Protein AF-A0A072NR56-F1 (afdb_monomer_lite)

pLDDT: mean 92.75, std 4.92, range [58.5, 97.5]

Foldseek 3Di:
DWDKDWDKDKDWDWADDDDFDDDAPDPPGPVVVVRRVVRCVPDDCVPTHTDDIDIDTDDMDIADPPQDPLLVVCVVVPDDSVVSVPDDPVRSVVVVVVVVVVD

Structure (mmCIF, N/CA/C/O backbone):
data_AF-A0A072NR56-F1
#
_entry.id   AF-A0A072NR56-F1
#
loop_
_atom_site.group_PDB
_atom_site.id
_atom_site.type_symbol
_atom_site.label_atom_id
_atom_site.label_alt_id
_atom_site.label_comp_id
_atom_site.label_asym_id
_atom_site.label_entity_id
_atom_site.label_seq_id
_atom_site.pdbx_PDB_ins_code
_atom_site.Cartn_x
_atom_site.Cartn_y
_atom_site.Cartn_z
_atom_site.occupancy
_atom_site.B_iso_or_equiv
_atom_site.auth_seq_id
_atom_site.auth_comp_id
_atom_site.auth_asym_id
_atom_site.auth_atom_id
_atom_site.pdbx_PDB_model_num
ATOM 1 N N . MET A 1 1 ? 9.799 12.868 -23.922 1.00 83.75 1 MET A N 1
ATOM 2 C CA . MET A 1 1 ? 8.800 12.783 -22.831 1.00 83.75 1 MET A CA 1
ATOM 3 C C . MET A 1 1 ? 9.531 12.361 -21.571 1.00 83.75 1 MET A C 1
ATOM 5 O O . MET A 1 1 ? 10.239 11.360 -21.632 1.00 83.75 1 MET A O 1
ATOM 9 N N . LYS A 1 2 ? 9.397 13.116 -20.476 1.00 92.25 2 LYS A N 1
ATOM 10 C CA . LYS A 1 2 ? 10.029 12.780 -19.193 1.00 92.25 2 LYS A CA 1
ATOM 11 C C . LYS A 1 2 ? 9.305 11.616 -18.518 1.00 92.25 2 LYS A C 1
ATOM 13 O O . LYS A 1 2 ? 8.097 11.465 -18.690 1.00 92.25 2 LYS A O 1
ATOM 18 N N . LYS A 1 3 ? 10.044 10.796 -17.775 1.00 92.88 3 LYS A N 1
ATOM 19 C CA . LYS A 1 3 ? 9.524 9.653 -17.013 1.00 92.88 3 LYS A CA 1
ATOM 20 C C . LYS A 1 3 ? 10.011 9.783 -15.572 1.00 92.88 3 LYS A C 1
ATOM 22 O O . LYS A 1 3 ? 11.133 10.235 -15.367 1.00 92.88 3 LYS A O 1
ATOM 27 N N . PHE A 1 4 ? 9.195 9.392 -14.599 1.00 94.31 4 PHE A N 1
ATOM 28 C CA . PHE A 1 4 ? 9.542 9.485 -13.181 1.00 94.31 4 PHE A CA 1
ATOM 29 C C . PHE A 1 4 ? 9.263 8.160 -12.478 1.00 94.31 4 PHE A C 1
ATOM 31 O O . PHE A 1 4 ? 8.246 7.519 -12.737 1.00 94.31 4 PHE A O 1
ATOM 38 N N . GLU A 1 5 ? 10.172 7.774 -11.594 1.00 93.06 5 GLU A N 1
ATOM 39 C CA . GLU A 1 5 ? 9.930 6.804 -10.533 1.00 93.06 5 GLU A CA 1
ATOM 40 C C . GLU A 1 5 ? 9.440 7.588 -9.314 1.00 93.06 5 GLU A C 1
ATOM 42 O O . GLU A 1 5 ? 10.045 8.597 -8.936 1.00 93.06 5 GLU A O 1
ATOM 47 N N . VAL A 1 6 ? 8.302 7.174 -8.758 1.00 94.44 6 VAL A N 1
ATOM 48 C CA . VAL A 1 6 ? 7.627 7.882 -7.669 1.00 94.44 6 VAL A CA 1
ATOM 49 C C . VAL A 1 6 ? 7.370 6.896 -6.544 1.00 94.44 6 VAL A C 1
ATOM 51 O O . VAL A 1 6 ? 6.726 5.871 -6.756 1.00 94.44 6 VAL A O 1
ATOM 54 N N . GLU A 1 7 ? 7.870 7.222 -5.361 1.00 93.81 7 GLU A N 1
ATOM 55 C CA . GLU A 1 7 ? 7.605 6.474 -4.139 1.00 93.81 7 GLU A CA 1
ATOM 56 C C . GLU A 1 7 ? 6.483 7.168 -3.367 1.00 93.81 7 GLU A C 1
ATOM 58 O O . GLU A 1 7 ? 6.545 8.378 -3.113 1.00 93.81 7 GLU A O 1
ATOM 63 N N . LEU A 1 8 ? 5.446 6.402 -3.029 1.00 96.25 8 LEU A N 1
ATOM 64 C CA . LEU A 1 8 ? 4.209 6.901 -2.440 1.00 96.25 8 LEU A CA 1
ATOM 65 C C . LEU A 1 8 ? 3.857 6.108 -1.179 1.00 96.25 8 LEU A C 1
ATOM 67 O O . LEU A 1 8 ? 3.901 4.878 -1.194 1.00 96.25 8 LEU A O 1
ATOM 71 N N . SER A 1 9 ? 3.417 6.805 -0.133 1.00 96.62 9 SER A N 1
ATOM 72 C CA . SER A 1 9 ? 2.564 6.220 0.904 1.00 96.62 9 SER A CA 1
ATOM 73 C C . SER A 1 9 ? 1.149 6.080 0.385 1.00 96.62 9 SER A C 1
ATOM 75 O O . SER A 1 9 ? 0.641 6.991 -0.274 1.00 96.62 9 SER A O 1
ATOM 77 N N . ILE A 1 10 ? 0.491 4.984 0.748 1.00 96.38 10 ILE A N 1
ATOM 78 C CA . ILE A 1 10 ? -0.931 4.787 0.487 1.00 96.38 10 ILE A CA 1
ATOM 79 C C . ILE A 1 10 ? -1.598 4.424 1.806 1.00 96.38 10 ILE A C 1
ATOM 81 O O . ILE A 1 10 ? -1.376 3.338 2.341 1.00 96.38 10 ILE A O 1
ATOM 85 N N . THR A 1 11 ? -2.452 5.316 2.298 1.00 96.38 11 THR A N 1
ATOM 86 C CA . THR A 1 11 ? -3.252 5.082 3.502 1.00 96.38 11 THR A CA 1
ATOM 87 C C . THR A 1 11 ? -4.706 4.917 3.100 1.00 96.38 11 THR A C 1
ATOM 89 O O . THR A 1 11 ? -5.295 5.825 2.516 1.00 96.38 11 THR A O 1
ATOM 92 N N . LYS A 1 12 ? -5.292 3.761 3.421 1.00 94.94 12 LYS A N 1
ATOM 93 C CA . LYS A 1 12 ? -6.725 3.506 3.247 1.00 94.94 12 LYS A CA 1
ATOM 94 C C . LYS A 1 12 ? -7.430 3.625 4.586 1.00 94.94 12 LYS A C 1
ATOM 96 O O . LYS A 1 12 ? -7.005 3.005 5.560 1.00 94.94 12 LYS A O 1
ATOM 101 N N . THR A 1 13 ? -8.514 4.388 4.627 1.00 94.38 13 THR A N 1
ATOM 102 C CA . THR A 1 13 ? -9.305 4.570 5.845 1.00 94.38 13 THR A CA 1
ATOM 103 C C . THR A 1 13 ? -10.651 3.882 5.712 1.00 94.38 13 THR A C 1
ATOM 105 O O . THR A 1 13 ? -11.429 4.162 4.799 1.00 94.38 13 THR A O 1
ATOM 108 N N . PHE A 1 14 ? -10.942 3.024 6.681 1.00 94.69 14 PHE A N 1
ATOM 109 C CA . PHE A 1 14 ? -12.195 2.299 6.801 1.00 94.69 14 PHE A CA 1
ATOM 110 C C . PHE A 1 14 ? -12.850 2.628 8.140 1.00 94.69 14 PHE A C 1
ATOM 112 O O . PHE A 1 14 ? -12.160 2.848 9.136 1.00 94.69 14 PHE A O 1
ATOM 119 N N . THR A 1 15 ? -14.177 2.653 8.171 1.00 93.69 15 THR A N 1
ATOM 120 C CA . THR A 1 15 ? -14.953 2.758 9.409 1.00 93.69 15 THR A CA 1
ATOM 121 C C . THR A 1 15 ? -15.924 1.602 9.508 1.00 93.69 15 THR A C 1
ATOM 123 O O . THR A 1 15 ? -16.488 1.160 8.516 1.00 93.69 15 THR A O 1
ATOM 126 N N . THR A 1 16 ? -16.146 1.117 10.721 1.00 95.00 16 THR A N 1
ATOM 127 C CA . THR A 1 16 ? -17.145 0.087 10.986 1.00 95.00 16 THR A CA 1
ATOM 128 C C . THR A 1 16 ? -17.726 0.282 12.379 1.00 95.00 16 THR A C 1
ATOM 130 O O . THR A 1 16 ? -17.170 1.006 13.210 1.00 95.00 16 THR A O 1
ATOM 133 N N . LYS A 1 17 ? -18.866 -0.355 12.633 1.00 95.56 17 LYS A N 1
ATOM 134 C CA . LYS A 1 17 ? -19.491 -0.427 13.952 1.00 95.56 17 LYS A CA 1
ATOM 135 C C . LYS A 1 17 ? -19.507 -1.880 14.392 1.00 95.56 17 LYS A C 1
ATOM 137 O O . LYS A 1 17 ? -19.988 -2.741 13.663 1.00 95.56 17 LYS A O 1
ATOM 142 N N . VAL A 1 18 ? -19.031 -2.122 15.605 1.00 95.31 18 VAL A N 1
ATOM 143 C CA . VAL A 1 18 ? -19.039 -3.441 16.237 1.00 95.31 18 VAL A CA 1
ATOM 144 C C . VAL A 1 18 ? -19.934 -3.427 17.464 1.00 95.31 18 VAL A C 1
ATOM 146 O O . VAL A 1 18 ? -20.094 -2.398 18.122 1.00 95.31 18 VAL A O 1
ATOM 149 N N . ILE A 1 19 ? -20.515 -4.581 17.762 1.00 95.69 19 ILE A N 1
ATOM 150 C CA . ILE A 1 19 ? -21.207 -4.842 19.020 1.00 95.69 19 ILE A CA 1
ATOM 151 C C . ILE A 1 19 ? -20.314 -5.803 19.800 1.00 95.69 19 ILE A C 1
ATOM 153 O O . ILE A 1 19 ? -19.856 -6.799 19.242 1.00 95.69 19 ILE A O 1
ATOM 157 N N . ILE A 1 20 ? -20.047 -5.483 21.065 1.00 96.44 20 ILE A N 1
ATOM 158 C CA . ILE A 1 20 ? -19.244 -6.309 21.969 1.00 96.44 20 ILE A CA 1
ATOM 159 C C . ILE A 1 20 ? -20.071 -6.667 23.201 1.00 96.44 20 ILE A C 1
ATOM 161 O O . ILE A 1 20 ? -20.863 -5.856 23.682 1.00 96.44 20 ILE A O 1
ATOM 165 N N . GLU A 1 21 ? -19.864 -7.874 23.712 1.00 95.81 21 GLU A N 1
ATOM 166 C CA . GLU A 1 21 ? -20.528 -8.399 24.904 1.00 95.81 21 GLU A CA 1
ATOM 167 C C . GLU A 1 21 ? -19.464 -8.972 25.847 1.00 95.81 21 GLU A C 1
ATOM 169 O O . GLU A 1 21 ? -18.496 -9.587 25.396 1.00 95.81 21 GLU A O 1
ATOM 174 N N . GLY A 1 22 ? -19.614 -8.741 27.151 1.00 94.25 22 GLY A N 1
ATOM 175 C CA . GLY A 1 22 ? -18.656 -9.177 28.166 1.00 94.25 22 GLY A CA 1
ATOM 176 C C . GLY A 1 22 ? -18.871 -8.487 29.513 1.00 94.25 22 GLY A C 1
ATOM 177 O O . GLY A 1 22 ? -19.636 -7.526 29.616 1.00 94.25 22 GLY A O 1
ATOM 178 N N . ASP A 1 23 ? -18.173 -8.972 30.538 1.00 95.50 23 ASP A N 1
ATOM 179 C CA . ASP A 1 23 ? -18.208 -8.420 31.897 1.00 95.50 23 ASP A CA 1
ATOM 180 C C . ASP A 1 23 ? -17.300 -7.182 32.010 1.00 95.50 23 ASP A C 1
ATOM 182 O O . ASP A 1 23 ? -16.239 -7.215 32.634 1.00 95.50 23 ASP A O 1
ATOM 186 N N . PHE A 1 24 ? -17.701 -6.085 31.365 1.00 97.31 24 PHE A N 1
ATOM 187 C CA . PHE A 1 24 ? -16.985 -4.807 31.423 1.00 97.31 24 PHE A CA 1
ATOM 188 C C . PHE A 1 24 ? -17.398 -3.999 32.654 1.00 97.31 24 PHE A C 1
ATOM 190 O O . PHE A 1 24 ? -18.582 -3.915 32.983 1.00 97.31 24 PHE A O 1
ATOM 197 N N . GLN A 1 25 ? -16.431 -3.362 33.317 1.00 94.38 25 GLN A N 1
ATOM 198 C CA . GLN A 1 25 ? -16.709 -2.560 34.513 1.00 94.38 25 GLN A CA 1
ATOM 199 C C . GLN A 1 25 ? -17.492 -1.282 34.185 1.00 94.38 25 GLN A C 1
ATOM 201 O O . GLN A 1 25 ? -18.476 -0.968 34.855 1.00 94.38 25 GLN A O 1
ATOM 206 N N . ASP A 1 26 ? -17.053 -0.543 33.161 1.00 95.81 26 ASP A N 1
ATOM 207 C CA . ASP A 1 26 ? -17.701 0.662 32.641 1.00 95.81 26 ASP A CA 1
ATOM 208 C C . ASP A 1 26 ? -17.175 1.020 31.231 1.00 95.81 26 ASP A C 1
ATOM 210 O O . ASP A 1 26 ? -16.379 0.292 30.645 1.00 95.81 26 ASP A O 1
ATOM 214 N N . MET A 1 27 ? -17.602 2.162 30.673 1.00 94.31 27 MET A N 1
ATOM 215 C CA . MET A 1 27 ? -17.217 2.622 29.323 1.00 94.31 27 MET A CA 1
ATOM 216 C C . MET A 1 27 ? -15.720 2.928 29.138 1.00 94.31 27 MET A C 1
ATOM 218 O O . MET A 1 27 ? -15.280 3.143 28.010 1.00 94.31 27 MET A O 1
ATOM 222 N N . LYS A 1 28 ? -14.947 3.030 30.220 1.00 94.69 28 LYS A N 1
ATOM 223 C CA . LYS A 1 28 ? -13.502 3.287 30.205 1.00 94.69 28 LYS A CA 1
ATOM 224 C C . LYS A 1 28 ? -12.692 2.0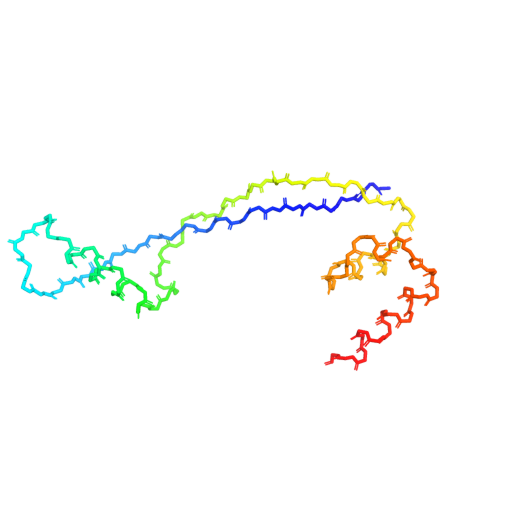21 30.475 1.00 94.69 28 LYS A C 1
ATOM 226 O O . LYS A 1 28 ? -11.466 2.11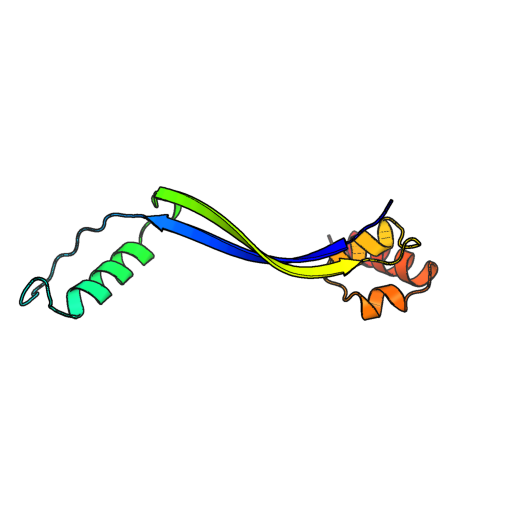6 30.546 1.00 94.69 28 LYS A O 1
ATOM 231 N N . ASP A 1 29 ? -13.346 0.868 30.618 1.00 96.75 29 ASP A N 1
ATOM 232 C CA . ASP A 1 29 ? -12.671 -0.410 30.796 1.00 96.75 29 ASP A CA 1
ATOM 233 C C . ASP A 1 29 ? -11.718 -0.664 29.607 1.00 96.75 29 ASP A C 1
ATOM 235 O O . ASP A 1 29 ? -12.162 -0.693 28.454 1.00 96.75 29 ASP A O 1
ATOM 239 N N . PRO A 1 30 ? -10.402 -0.833 29.838 1.00 94.31 30 PRO A N 1
ATOM 240 C CA . PRO A 1 30 ? -9.441 -1.054 28.761 1.00 94.31 30 PRO A CA 1
ATOM 241 C C . PRO A 1 30 ? -9.738 -2.320 27.939 1.00 94.31 30 PRO A C 1
ATOM 243 O O . PRO A 1 30 ? -9.326 -2.391 26.777 1.00 94.31 30 PRO A O 1
ATOM 246 N N . ALA A 1 31 ? -10.478 -3.290 28.491 1.00 96.88 31 ALA A N 1
ATOM 247 C CA . ALA A 1 31 ? -10.893 -4.492 27.775 1.00 96.88 31 ALA A CA 1
ATOM 248 C C . ALA A 1 31 ? -11.872 -4.197 26.623 1.00 96.88 31 ALA A C 1
ATOM 250 O O . ALA A 1 31 ? -11.859 -4.923 25.630 1.00 96.88 31 ALA A O 1
ATOM 251 N N . ILE A 1 32 ? -12.653 -3.106 26.693 1.00 97.50 32 ILE A N 1
ATOM 252 C CA . ILE A 1 32 ? -13.580 -2.693 25.621 1.00 97.50 32 ILE A CA 1
ATOM 253 C C . ILE A 1 32 ? -12.829 -2.462 24.313 1.00 97.50 32 ILE A C 1
ATOM 255 O O . ILE A 1 32 ? -13.265 -2.926 23.260 1.00 97.50 32 ILE A O 1
ATOM 259 N N . LYS A 1 33 ? -11.682 -1.771 24.373 1.00 95.50 33 LYS A N 1
ATOM 260 C CA . LYS A 1 33 ? -10.876 -1.481 23.182 1.00 95.50 33 LYS A CA 1
ATOM 261 C C . LYS A 1 33 ? -10.401 -2.775 22.523 1.00 95.50 33 LYS A C 1
ATOM 263 O O . LYS A 1 33 ? -10.603 -2.957 21.328 1.00 95.50 33 LYS A O 1
ATOM 268 N N . SER A 1 34 ? -9.816 -3.675 23.312 1.00 95.56 34 SER A N 1
ATOM 269 C CA . SER A 1 34 ? -9.284 -4.937 22.796 1.00 95.56 34 SER A CA 1
ATOM 270 C C . SER A 1 34 ? -10.386 -5.840 22.230 1.00 95.56 34 SER A C 1
ATOM 272 O O . SER A 1 34 ? -10.188 -6.435 21.174 1.00 95.56 34 SER A O 1
ATOM 274 N N . ALA A 1 35 ? -11.554 -5.910 22.881 1.00 97.31 35 ALA A N 1
ATOM 275 C CA . ALA A 1 35 ? -12.698 -6.673 22.382 1.00 97.31 35 ALA A CA 1
ATOM 276 C C . ALA A 1 35 ? -13.253 -6.085 21.074 1.00 97.31 35 ALA A C 1
ATOM 278 O O . ALA A 1 35 ? -13.557 -6.828 20.143 1.00 97.31 35 ALA A O 1
ATOM 279 N N . ALA A 1 36 ? -13.348 -4.755 20.975 1.00 97.00 36 ALA A N 1
ATOM 280 C CA . ALA A 1 36 ? -13.814 -4.082 19.765 1.00 97.00 36 ALA A CA 1
ATOM 281 C C . ALA A 1 36 ? -12.864 -4.304 18.578 1.00 97.00 36 ALA A C 1
ATOM 283 O O . ALA A 1 36 ? -13.332 -4.614 17.484 1.00 97.00 36 ALA A O 1
ATOM 284 N N . GLU A 1 37 ? -11.549 -4.196 18.798 1.00 95.81 37 GLU A N 1
ATOM 285 C CA . GLU A 1 37 ? -10.525 -4.479 17.781 1.00 95.81 37 GLU A CA 1
ATOM 286 C C . GLU A 1 37 ? -10.610 -5.932 17.302 1.00 95.81 37 GLU A C 1
ATOM 288 O O . GLU A 1 37 ? -10.631 -6.179 16.099 1.00 95.81 37 GLU A O 1
ATOM 293 N N . GLN A 1 38 ? -10.750 -6.887 18.225 1.00 96.44 38 GLN A N 1
ATOM 294 C CA . GLN A 1 38 ? -10.867 -8.301 17.877 1.00 96.44 38 GLN A CA 1
ATOM 295 C C . GLN A 1 38 ? -12.144 -8.608 17.084 1.00 96.44 38 GLN A C 1
ATOM 297 O O . GLN A 1 38 ? -12.099 -9.373 16.122 1.00 96.44 38 GLN A O 1
ATOM 302 N N . VAL A 1 39 ? -13.294 -8.046 17.470 1.00 96.50 39 VAL A N 1
ATOM 303 C CA . VAL A 1 39 ? -14.536 -8.243 16.707 1.00 96.50 39 VAL A CA 1
ATOM 304 C C . VAL A 1 39 ? -14.404 -7.626 15.320 1.00 96.50 39 VAL A C 1
ATOM 306 O O . VAL A 1 39 ? -14.768 -8.288 14.355 1.00 96.50 39 VAL A O 1
ATOM 309 N N . ALA A 1 40 ? -13.855 -6.412 15.207 1.00 95.69 40 ALA A N 1
ATOM 310 C CA . ALA A 1 40 ? -13.659 -5.745 13.923 1.00 95.69 40 ALA A CA 1
ATOM 311 C C . ALA A 1 40 ? -12.738 -6.547 12.993 1.00 95.69 40 ALA A C 1
ATOM 313 O O . ALA A 1 40 ? -13.089 -6.735 11.832 1.00 95.69 40 ALA A O 1
ATOM 314 N N . ASP A 1 41 ? -11.613 -7.056 13.501 1.00 94.62 41 ASP A N 1
ATOM 315 C CA . ASP A 1 41 ? -10.645 -7.847 12.729 1.00 94.62 41 ASP A CA 1
ATOM 316 C C . ASP A 1 41 ? -11.244 -9.162 12.206 1.00 94.62 41 ASP A C 1
ATOM 318 O O . ASP A 1 41 ? -10.977 -9.561 11.076 1.00 94.62 41 ASP A O 1
ATOM 322 N N . ASN A 1 42 ? -12.135 -9.783 12.988 1.00 94.31 42 ASN A N 1
ATOM 323 C CA . ASN A 1 42 ? -12.871 -10.989 12.597 1.00 94.31 42 ASN A CA 1
ATOM 324 C C . ASN A 1 42 ? -14.060 -10.725 11.655 1.00 94.31 42 ASN A C 1
ATOM 326 O O . ASN A 1 42 ? -14.696 -11.680 11.199 1.00 94.31 42 ASN A O 1
ATOM 330 N N . MET A 1 43 ? -14.424 -9.464 11.397 1.00 93.06 43 MET A N 1
ATOM 331 C CA . MET A 1 43 ? -15.470 -9.160 10.422 1.00 93.06 43 MET A CA 1
ATOM 332 C C . MET A 1 43 ? -14.989 -9.482 9.012 1.00 93.06 43 MET A C 1
ATOM 334 O O . MET A 1 43 ? -13.808 -9.435 8.694 1.00 93.06 43 MET A O 1
ATOM 338 N N . ASP A 1 44 ? -15.948 -9.719 8.129 1.00 92.56 44 ASP A N 1
ATOM 339 C CA . ASP A 1 44 ? -15.706 -9.602 6.700 1.00 92.56 44 ASP A CA 1
ATOM 340 C C . ASP A 1 44 ? -15.310 -8.149 6.376 1.00 92.56 44 ASP A C 1
ATOM 342 O O . ASP A 1 44 ? -16.123 -7.233 6.534 1.00 92.56 44 ASP A O 1
ATOM 346 N N . HIS A 1 45 ? -14.051 -7.928 5.978 1.00 89.25 45 HIS A N 1
ATOM 347 C CA . HIS A 1 45 ? -13.499 -6.590 5.719 1.00 89.25 45 HIS A CA 1
ATOM 348 C C . HIS A 1 45 ? -14.176 -5.901 4.526 1.00 89.25 45 HIS A C 1
ATOM 350 O O . HIS A 1 45 ? -14.122 -4.677 4.431 1.00 89.25 45 HIS A O 1
ATOM 356 N N . GLU A 1 46 ? -14.890 -6.638 3.664 1.00 88.62 46 GLU A N 1
ATOM 357 C CA . GLU A 1 46 ? -15.740 -6.044 2.619 1.00 88.62 46 GLU A CA 1
ATOM 358 C C . GLU A 1 46 ? -16.955 -5.303 3.198 1.00 88.62 46 GLU A C 1
ATOM 360 O O . GLU A 1 46 ? -17.563 -4.473 2.522 1.00 88.62 46 GLU A O 1
ATOM 365 N N . ARG A 1 47 ? -17.309 -5.569 4.462 1.00 86.38 47 ARG A N 1
ATOM 366 C CA . ARG A 1 47 ? -18.382 -4.868 5.182 1.00 86.38 47 ARG A CA 1
ATOM 367 C C . ARG A 1 47 ? -17.917 -3.596 5.871 1.00 86.38 47 ARG A C 1
ATOM 369 O O . ARG A 1 47 ? -18.734 -2.932 6.506 1.00 86.38 47 ARG A O 1
ATOM 376 N N . TRP A 1 48 ? -16.625 -3.286 5.828 1.00 92.69 48 TRP A N 1
ATOM 377 C CA . TRP A 1 48 ? -16.149 -2.015 6.341 1.00 92.69 48 TRP A CA 1
ATOM 378 C C . TRP A 1 48 ? -16.491 -0.902 5.352 1.00 92.69 48 TRP A C 1
ATOM 380 O O . TRP A 1 48 ? -16.254 -1.022 4.150 1.00 92.69 48 TRP A O 1
ATOM 390 N N . ASP A 1 49 ? -17.006 0.209 5.870 1.00 92.38 49 ASP A N 1
ATOM 391 C CA . ASP A 1 49 ? -17.300 1.378 5.056 1.00 92.38 49 ASP A CA 1
ATOM 392 C C . ASP A 1 49 ? -15.972 2.024 4.650 1.00 92.38 49 ASP A C 1
ATOM 394 O O . ASP A 1 49 ? -15.262 2.617 5.472 1.00 92.38 49 ASP A O 1
ATOM 398 N N . TYR A 1 50 ? -15.609 1.872 3.378 1.00 92.38 50 TYR A N 1
ATOM 399 C CA . TYR A 1 50 ? -14.464 2.559 2.798 1.00 92.38 50 TYR A CA 1
ATOM 400 C C . TYR A 1 50 ? -14.754 4.059 2.710 1.00 92.38 50 TYR A C 1
ATOM 402 O O . TYR A 1 50 ? -15.732 4.473 2.088 1.00 92.38 50 TYR A O 1
ATOM 410 N N . ASN A 1 51 ? -13.879 4.867 3.307 1.00 91.50 51 ASN A N 1
ATOM 411 C CA . ASN A 1 51 ? -14.042 6.317 3.332 1.00 91.50 51 ASN A CA 1
ATOM 412 C C . ASN A 1 51 ? -13.174 6.999 2.279 1.00 91.50 51 ASN A C 1
ATOM 414 O O . ASN A 1 51 ? -13.685 7.755 1.457 1.00 91.50 51 ASN A O 1
ATOM 418 N N . ASP A 1 52 ? -11.863 6.751 2.321 1.00 92.56 52 ASP A N 1
ATOM 419 C CA . ASP A 1 52 ? -10.900 7.478 1.497 1.00 92.56 52 ASP A CA 1
ATOM 420 C C . ASP A 1 52 ? -9.580 6.712 1.310 1.00 92.56 52 ASP A C 1
ATOM 422 O O . ASP A 1 52 ? -9.234 5.818 2.094 1.00 92.56 52 ASP A O 1
ATOM 426 N N . THR A 1 53 ? -8.836 7.093 0.269 1.00 95.94 53 THR A N 1
ATOM 427 C CA . THR A 1 53 ? -7.440 6.713 0.051 1.00 95.94 53 THR A CA 1
ATOM 428 C C . THR A 1 53 ? -6.614 7.979 -0.080 1.00 95.94 53 THR A C 1
ATOM 430 O O . THR A 1 53 ? -6.752 8.738 -1.039 1.00 95.94 53 THR A O 1
ATOM 433 N N . VAL A 1 54 ? -5.689 8.153 0.855 1.00 96.00 54 VAL A N 1
ATOM 434 C CA . VAL A 1 54 ? -4.727 9.249 0.844 1.00 96.00 54 VAL A CA 1
ATOM 435 C C . VAL A 1 54 ? -3.424 8.765 0.216 1.00 96.00 54 VAL A C 1
ATOM 437 O O . VAL A 1 54 ? -2.898 7.712 0.586 1.00 96.00 54 VAL A O 1
ATOM 440 N N . PHE A 1 55 ? -2.905 9.556 -0.725 1.00 96.19 55 PHE A N 1
ATOM 441 C CA . PHE A 1 55 ? -1.617 9.338 -1.379 1.00 96.19 55 PHE A CA 1
ATOM 442 C C . PHE A 1 55 ? -0.639 10.433 -0.957 1.00 96.19 55 PHE A C 1
ATOM 444 O O . PHE A 1 55 ? -0.907 11.617 -1.166 1.00 96.19 55 PHE A O 1
ATOM 451 N N . GLU A 1 56 ? 0.512 10.045 -0.419 1.00 96.44 56 GLU A N 1
ATOM 452 C CA . GLU A 1 56 ? 1.570 10.982 -0.028 1.00 96.44 56 GLU A CA 1
ATOM 453 C C . GLU A 1 56 ? 2.855 10.662 -0.786 1.00 96.44 56 GLU A C 1
ATOM 455 O O . GLU A 1 56 ? 3.325 9.528 -0.754 1.00 96.44 56 GLU A O 1
ATOM 460 N N . ILE A 1 57 ? 3.433 11.649 -1.475 1.00 95.50 57 ILE A N 1
ATOM 461 C CA . ILE A 1 57 ? 4.688 11.460 -2.213 1.00 95.50 57 ILE A CA 1
ATOM 462 C C . ILE A 1 57 ? 5.874 11.609 -1.266 1.00 95.50 57 ILE A C 1
ATOM 464 O O . ILE A 1 57 ? 6.079 12.686 -0.709 1.00 95.50 57 ILE A O 1
ATOM 468 N N . TYR A 1 58 ? 6.690 10.562 -1.145 1.00 94.31 58 TYR A N 1
ATOM 469 C CA . TYR A 1 58 ? 7.935 10.609 -0.373 1.00 94.31 58 TYR A CA 1
ATOM 470 C C . TYR A 1 58 ? 9.149 10.940 -1.232 1.00 94.31 58 TYR A C 1
ATOM 472 O O . TYR A 1 58 ? 10.045 11.659 -0.794 1.00 94.31 58 TYR A O 1
ATOM 480 N N . SER A 1 59 ? 9.187 10.423 -2.459 1.00 94.19 59 SER A N 1
ATOM 481 C CA . SE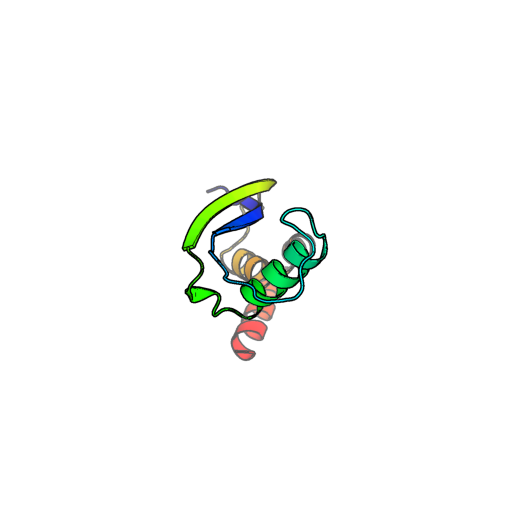R A 1 59 ? 10.329 10.593 -3.350 1.00 94.19 59 SER A CA 1
ATOM 482 C C . SER A 1 59 ? 9.887 10.656 -4.804 1.00 94.19 59 SER A C 1
ATOM 484 O O . SER A 1 59 ? 8.950 9.977 -5.225 1.00 94.19 59 SER A O 1
ATOM 486 N N . LEU A 1 60 ? 10.590 11.480 -5.577 1.00 94.56 60 LEU A N 1
ATOM 487 C CA . LEU A 1 60 ? 10.388 11.639 -7.008 1.00 94.56 60 LEU A CA 1
ATOM 488 C C . LEU A 1 60 ? 11.748 11.662 -7.702 1.00 94.56 60 LEU A C 1
ATOM 490 O O . LEU A 1 60 ? 12.596 12.506 -7.405 1.00 94.56 60 LEU A O 1
ATOM 494 N N . LYS A 1 61 ? 11.947 10.755 -8.657 1.00 93.06 61 LYS A N 1
ATOM 495 C CA . LYS A 1 61 ? 13.206 10.624 -9.389 1.00 93.06 61 LYS A CA 1
ATOM 496 C C . LYS A 1 61 ? 12.964 10.591 -10.886 1.00 93.06 61 LYS A C 1
ATOM 498 O O . LYS A 1 61 ? 12.268 9.716 -11.392 1.00 93.06 61 LYS A O 1
ATOM 503 N N . GLU A 1 62 ? 13.562 11.533 -11.610 1.00 94.81 62 GLU A N 1
ATOM 504 C CA . GLU A 1 62 ? 13.524 11.520 -13.073 1.00 94.81 62 GLU A CA 1
ATOM 505 C C . GLU A 1 62 ? 14.328 10.322 -13.603 1.00 94.81 62 GLU A C 1
ATOM 507 O O . GLU A 1 62 ? 15.479 10.085 -13.218 1.00 94.81 62 GLU A O 1
ATOM 512 N N . LEU A 1 63 ? 13.695 9.541 -14.473 1.00 94.88 63 LEU A N 1
ATOM 513 C CA . LEU A 1 63 ? 14.304 8.401 -15.140 1.00 94.88 63 LEU A CA 1
ATOM 514 C C . LEU A 1 63 ? 15.051 8.862 -16.397 1.00 94.88 63 LEU A C 1
ATOM 516 O O . LEU A 1 63 ? 14.633 9.831 -17.036 1.00 94.88 63 LEU A O 1
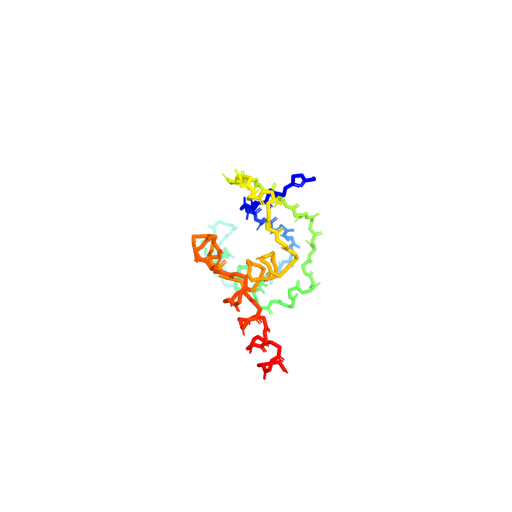ATOM 520 N N . PRO A 1 64 ? 16.129 8.163 -16.798 1.00 93.19 64 PRO A N 1
ATOM 521 C CA . PRO A 1 64 ? 16.878 8.533 -17.992 1.00 93.19 64 PRO A CA 1
ATOM 522 C C . PRO A 1 64 ? 16.001 8.546 -19.249 1.00 93.19 64 PRO A C 1
ATOM 524 O O . PRO A 1 64 ? 15.209 7.632 -19.482 1.00 93.19 64 PRO A O 1
ATOM 527 N N . GLU A 1 65 ? 16.169 9.562 -20.099 1.00 92.44 65 GLU A N 1
ATOM 528 C CA . GLU A 1 65 ? 15.325 9.734 -21.290 1.00 92.44 65 GLU A CA 1
ATOM 529 C C . GLU A 1 65 ? 15.407 8.546 -22.261 1.00 92.44 65 GLU A C 1
ATOM 531 O O . GLU A 1 65 ? 14.400 8.185 -22.874 1.00 92.44 65 GLU A O 1
ATOM 536 N N . HIS A 1 66 ? 16.578 7.903 -22.337 1.00 90.00 66 HIS A N 1
ATOM 537 C CA . HIS A 1 66 ? 16.855 6.761 -23.211 1.00 90.00 66 HIS A CA 1
ATOM 538 C C . HIS A 1 66 ? 16.215 5.442 -22.751 1.00 90.00 66 HIS A C 1
ATOM 540 O O . HIS A 1 66 ? 16.284 4.460 -23.485 1.00 90.00 66 HIS A O 1
ATOM 546 N N . PHE A 1 67 ? 15.589 5.389 -21.569 1.00 92.12 67 PHE A N 1
ATOM 547 C CA . PHE A 1 67 ? 14.918 4.173 -21.106 1.00 92.12 67 PHE A CA 1
ATOM 548 C C . PHE A 1 67 ? 13.784 3.792 -22.063 1.00 92.12 67 PHE A C 1
ATOM 550 O O . PHE A 1 67 ? 12.825 4.557 -22.236 1.00 92.12 67 PHE A O 1
ATOM 557 N N . SER A 1 68 ? 13.899 2.609 -22.671 1.00 92.38 68 SER A N 1
ATOM 558 C CA . SER A 1 68 ? 12.871 2.017 -23.535 1.00 92.38 68 SER A CA 1
ATOM 559 C C . SER A 1 68 ? 11.690 1.482 -22.715 1.00 92.38 68 SER A C 1
ATOM 561 O O . SER A 1 68 ? 11.713 1.501 -21.484 1.00 92.38 68 SER A O 1
ATOM 563 N N . ALA A 1 69 ? 10.648 0.990 -23.392 1.00 91.88 69 ALA A N 1
ATOM 564 C CA . ALA A 1 69 ? 9.529 0.318 -22.732 1.00 91.88 69 ALA A CA 1
ATOM 565 C C . ALA A 1 69 ? 9.989 -0.888 -21.894 1.00 91.88 69 ALA A C 1
ATOM 567 O O . ALA A 1 69 ? 9.494 -1.072 -20.785 1.00 91.88 69 ALA A O 1
ATOM 568 N N . ASP A 1 70 ? 10.989 -1.627 -22.372 1.00 94.12 70 ASP A N 1
ATOM 569 C CA . ASP A 1 70 ? 11.539 -2.801 -21.691 1.00 94.12 70 ASP A CA 1
ATOM 570 C C . ASP A 1 70 ? 12.270 -2.424 -20.401 1.00 94.12 70 ASP A C 1
ATOM 572 O O . ASP A 1 70 ? 12.060 -3.047 -19.365 1.00 94.12 70 ASP A O 1
ATOM 576 N N . HIS A 1 71 ? 13.030 -1.321 -20.408 1.00 94.31 71 HIS A N 1
ATOM 577 C CA . HIS A 1 71 ? 13.636 -0.793 -19.180 1.00 94.31 71 HIS A CA 1
ATOM 578 C C . HIS A 1 71 ? 12.555 -0.468 -18.138 1.00 94.31 71 HIS A C 1
ATOM 580 O O . HIS A 1 71 ? 12.702 -0.785 -16.961 1.00 94.31 71 HIS A O 1
ATOM 586 N N . ILE A 1 72 ? 11.445 0.146 -18.566 1.00 94.31 72 ILE A N 1
ATOM 587 C CA . ILE A 1 72 ? 10.316 0.455 -17.678 1.00 94.31 72 ILE A CA 1
ATOM 588 C C . ILE A 1 72 ? 9.611 -0.821 -17.203 1.00 94.31 72 ILE A C 1
ATOM 590 O O . ILE A 1 72 ? 9.156 -0.869 -16.061 1.00 94.31 72 ILE A O 1
ATOM 594 N N . HIS A 1 73 ? 9.526 -1.849 -18.046 1.00 93.56 73 HIS A N 1
ATOM 595 C CA . HIS A 1 73 ? 8.952 -3.135 -17.669 1.00 93.56 73 HIS A CA 1
ATOM 596 C C . HIS A 1 73 ? 9.777 -3.812 -16.570 1.00 93.56 73 HIS A C 1
ATOM 598 O O . HIS A 1 73 ? 9.202 -4.224 -15.567 1.00 93.56 73 HIS A O 1
ATOM 604 N N . LEU A 1 74 ? 11.109 -3.828 -16.687 1.00 94.38 74 LEU A N 1
ATOM 605 C CA . LEU A 1 74 ? 11.986 -4.369 -15.644 1.00 94.38 74 LEU A CA 1
ATOM 606 C C . LEU A 1 74 ? 11.814 -3.635 -14.307 1.00 94.38 74 LEU A C 1
ATOM 608 O O . LEU A 1 74 ? 11.671 -4.281 -13.271 1.00 94.38 74 LEU A O 1
ATOM 612 N N . LEU A 1 75 ? 11.742 -2.297 -14.317 1.00 94.31 75 LEU A N 1
ATOM 613 C CA . LEU A 1 75 ? 11.472 -1.525 -13.094 1.00 94.31 75 LEU A CA 1
ATOM 614 C C . LEU A 1 75 ? 10.124 -1.908 -12.461 1.00 94.31 75 LEU A C 1
ATOM 616 O O . LEU A 1 75 ? 10.033 -2.091 -11.251 1.00 94.31 75 LEU A O 1
ATOM 620 N N . ARG A 1 76 ? 9.072 -2.075 -13.274 1.00 91.81 76 ARG A N 1
ATOM 621 C CA . ARG A 1 76 ? 7.739 -2.497 -12.801 1.00 91.81 76 ARG A CA 1
ATOM 622 C C . ARG A 1 76 ? 7.714 -3.930 -12.278 1.00 91.81 76 ARG A C 1
ATOM 624 O O . ARG A 1 76 ? 6.922 -4.222 -11.390 1.00 91.81 76 ARG A O 1
ATOM 631 N N . ALA A 1 77 ? 8.578 -4.793 -12.804 1.00 91.19 77 ALA A N 1
ATOM 632 C CA . ALA A 1 77 ? 8.784 -6.152 -12.316 1.00 91.19 77 ALA A CA 1
ATOM 633 C C . ALA A 1 77 ? 9.596 -6.203 -11.003 1.00 91.19 77 ALA A C 1
ATOM 635 O O . ALA A 1 77 ? 9.822 -7.284 -10.469 1.00 91.19 77 ALA A O 1
ATOM 636 N N . GLY A 1 78 ? 10.027 -5.053 -10.466 1.00 91.19 78 GLY A N 1
ATOM 637 C CA . GLY A 1 78 ? 10.720 -4.946 -9.180 1.00 91.19 78 GLY A CA 1
ATOM 638 C C . GLY A 1 78 ? 12.244 -4.863 -9.274 1.00 91.19 78 GLY A C 1
ATOM 639 O O . GLY A 1 78 ? 12.914 -4.835 -8.241 1.00 91.19 78 GLY A O 1
ATOM 640 N N . TYR A 1 79 ? 12.818 -4.792 -10.481 1.00 93.19 79 TYR A N 1
ATOM 641 C CA . TYR A 1 79 ? 14.256 -4.567 -10.637 1.00 93.19 79 TYR A CA 1
ATOM 642 C C . TYR A 1 79 ? 14.609 -3.148 -10.187 1.00 93.19 79 TYR A C 1
ATOM 644 O O . TYR A 1 79 ? 13.913 -2.182 -10.499 1.00 93.19 79 TYR A O 1
ATOM 652 N N . SER A 1 80 ? 15.728 -2.998 -9.477 1.00 92.75 80 SER A N 1
ATOM 653 C CA . SER A 1 80 ? 16.150 -1.687 -8.984 1.00 92.75 80 SER A CA 1
ATOM 654 C C . SER A 1 80 ? 16.645 -0.783 -10.115 1.00 92.75 80 SER A C 1
ATOM 656 O O . SER A 1 80 ? 17.264 -1.227 -11.087 1.00 92.75 80 SER A O 1
ATOM 658 N N . LEU A 1 81 ? 16.462 0.528 -9.955 1.00 91.88 81 LEU A N 1
ATOM 659 C CA . LEU A 1 81 ? 16.926 1.499 -10.944 1.00 91.88 81 LEU A CA 1
ATOM 660 C C . LEU A 1 81 ? 18.445 1.465 -11.173 1.00 91.88 81 LEU A C 1
ATOM 662 O O . LEU A 1 81 ? 18.899 1.723 -12.285 1.00 91.88 81 LEU A O 1
ATOM 666 N N . SER A 1 82 ? 19.250 1.166 -10.150 1.00 92.50 82 SER A N 1
ATOM 667 C CA . SER A 1 82 ? 20.700 1.012 -10.325 1.00 92.50 82 SER A CA 1
ATOM 668 C C . SER A 1 82 ? 21.041 -0.183 -11.213 1.00 92.50 82 SER A C 1
ATOM 670 O O . SER A 1 82 ? 21.914 -0.059 -12.067 1.00 92.50 82 SER A O 1
ATOM 672 N N . MET A 1 83 ? 20.323 -1.297 -11.056 1.00 93.12 83 MET A N 1
ATOM 673 C CA . MET A 1 83 ? 20.503 -2.494 -11.872 1.00 93.12 83 MET A CA 1
ATOM 674 C C . MET A 1 83 ? 20.103 -2.232 -13.325 1.00 93.12 83 MET A C 1
ATOM 676 O O . MET A 1 83 ? 20.922 -2.411 -14.222 1.00 93.12 83 MET A O 1
ATOM 680 N N . VAL A 1 84 ? 18.904 -1.691 -13.561 1.00 93.81 84 VAL A N 1
ATOM 681 C CA . VAL A 1 84 ? 18.417 -1.406 -14.923 1.00 93.81 84 VAL A CA 1
ATOM 682 C C . VAL A 1 84 ? 19.311 -0.399 -15.656 1.00 93.81 84 VAL A C 1
ATOM 684 O O . VAL A 1 84 ? 19.516 -0.523 -16.856 1.00 93.81 84 VAL A O 1
ATOM 687 N N . LYS A 1 85 ? 19.911 0.572 -14.951 1.00 92.62 85 LYS A N 1
ATOM 688 C CA . LYS A 1 85 ? 20.887 1.507 -15.548 1.00 92.62 85 LYS A CA 1
ATOM 689 C C . LY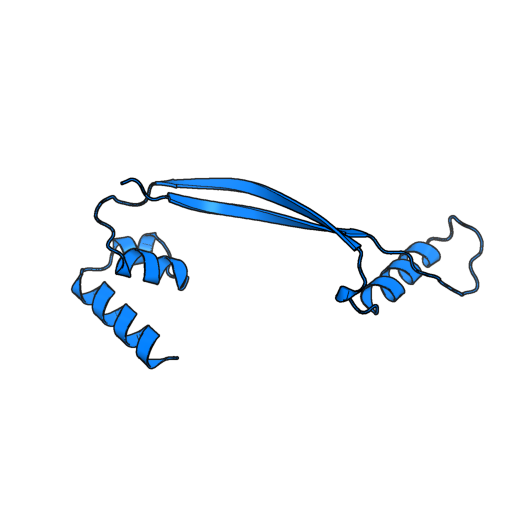S A 1 85 ? 22.182 0.842 -16.012 1.00 92.62 85 LYS A C 1
ATOM 691 O O . LYS A 1 85 ? 22.862 1.408 -16.861 1.00 92.62 85 LYS A O 1
ATOM 696 N N . SER A 1 86 ? 22.560 -0.277 -15.401 1.00 92.88 86 SER A N 1
ATOM 697 C CA . SER A 1 86 ? 23.790 -0.998 -15.742 1.00 92.88 86 SER A CA 1
ATOM 698 C C . SER A 1 86 ? 23.617 -1.984 -16.895 1.00 92.88 86 SER A C 1
ATOM 700 O O . SER A 1 86 ? 24.618 -2.446 -17.433 1.00 92.88 86 SER A O 1
ATOM 702 N N . PHE A 1 87 ? 22.376 -2.294 -17.276 1.00 92.81 87 PHE A N 1
ATOM 703 C CA . PHE A 1 87 ? 22.090 -3.243 -18.342 1.00 92.81 87 PHE A CA 1
ATOM 704 C C . PHE A 1 87 ? 22.399 -2.662 -19.719 1.00 92.81 87 PHE A C 1
ATOM 706 O O . PHE A 1 87 ? 22.056 -1.521 -20.035 1.00 92.81 87 PHE A O 1
ATOM 713 N N . SER A 1 88 ? 23.035 -3.485 -20.551 1.00 91.50 88 SER A N 1
ATOM 714 C CA . SER A 1 88 ? 23.057 -3.274 -21.993 1.00 91.50 88 SER A CA 1
ATOM 715 C C . SER A 1 88 ? 21.668 -3.516 -22.587 1.00 91.50 88 SER A C 1
ATOM 717 O O . SER A 1 88 ? 20.749 -4.002 -21.923 1.00 91.50 88 SER A O 1
ATOM 719 N N . LYS A 1 89 ? 21.499 -3.189 -23.869 1.00 87.88 89 LYS A N 1
ATOM 720 C CA . LYS A 1 89 ? 20.237 -3.458 -24.558 1.00 87.88 89 LYS A CA 1
ATOM 721 C C . LYS A 1 89 ? 19.961 -4.965 -24.617 1.00 87.88 89 LYS A C 1
ATOM 723 O O . LYS A 1 89 ? 18.835 -5.380 -24.361 1.00 87.88 89 LYS A O 1
ATOM 728 N N . GLU A 1 90 ? 20.991 -5.758 -24.900 1.00 91.00 90 GLU A N 1
ATOM 729 C CA . GLU A 1 90 ? 20.919 -7.217 -24.940 1.00 91.00 90 GLU A CA 1
ATOM 730 C C . GLU A 1 90 ? 20.546 -7.801 -23.569 1.00 91.00 90 GLU A C 1
ATOM 732 O O . GLU A 1 90 ? 19.717 -8.707 -23.496 1.00 91.00 90 GLU A O 1
ATOM 737 N N . ASP A 1 91 ? 21.091 -7.247 -22.478 1.00 91.69 91 ASP A N 1
ATOM 738 C CA . ASP A 1 91 ? 20.735 -7.670 -21.116 1.00 91.69 91 ASP A CA 1
ATOM 739 C C . ASP A 1 91 ? 19.256 -7.408 -20.819 1.00 91.69 91 ASP A C 1
ATOM 741 O O . ASP A 1 91 ? 18.572 -8.266 -20.264 1.00 91.69 91 ASP A O 1
ATOM 745 N N . VAL A 1 92 ? 18.743 -6.233 -21.204 1.00 90.62 92 VAL A N 1
ATOM 746 C CA . VAL A 1 92 ? 17.329 -5.891 -21.013 1.00 90.62 92 VAL A CA 1
ATOM 747 C C . VAL A 1 92 ? 16.429 -6.873 -21.764 1.00 90.62 92 VAL A C 1
ATOM 749 O O . VAL A 1 92 ? 15.498 -7.412 -21.172 1.00 90.62 92 VAL A O 1
ATOM 752 N N . GLU A 1 93 ? 16.721 -7.145 -23.036 1.00 90.62 93 GLU A N 1
ATOM 753 C CA . GLU A 1 93 ? 15.946 -8.082 -23.860 1.00 90.62 93 GLU A CA 1
ATOM 754 C C . GLU A 1 93 ? 15.972 -9.507 -23.284 1.00 90.62 93 GLU A C 1
ATOM 756 O O . GLU A 1 93 ? 14.928 -10.155 -23.189 1.00 90.62 93 GLU A O 1
ATOM 761 N N . ALA A 1 94 ? 17.138 -9.975 -22.826 1.00 91.50 94 ALA A N 1
ATOM 762 C CA . ALA A 1 94 ? 17.277 -11.290 -22.206 1.00 91.50 94 ALA A CA 1
ATOM 763 C C . ALA A 1 94 ? 16.461 -11.417 -20.908 1.00 91.50 94 ALA A C 1
ATOM 765 O O . ALA A 1 94 ? 15.803 -12.436 -20.691 1.00 91.50 94 ALA A O 1
ATOM 766 N N . GLN A 1 95 ? 16.462 -10.385 -20.056 1.00 91.69 95 GLN A N 1
ATOM 767 C CA . GLN A 1 95 ? 15.682 -10.384 -18.812 1.00 91.69 95 GLN A CA 1
ATOM 768 C C . GLN A 1 95 ? 14.176 -10.371 -19.079 1.00 91.69 95 GLN A C 1
ATOM 770 O O . GLN A 1 95 ? 13.431 -11.084 -18.412 1.00 91.69 95 GLN A O 1
ATOM 775 N N . ILE A 1 96 ? 13.719 -9.610 -20.078 1.00 90.94 96 ILE A N 1
ATOM 776 C CA . ILE A 1 96 ? 12.310 -9.627 -20.488 1.00 90.94 96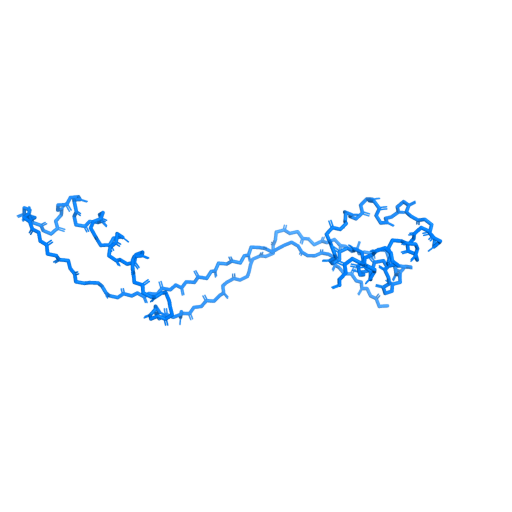 ILE A CA 1
ATOM 777 C C . ILE A 1 96 ? 11.894 -11.016 -20.976 1.00 90.94 96 ILE A C 1
ATOM 779 O O . ILE A 1 96 ? 10.837 -11.499 -20.571 1.00 90.94 96 ILE A O 1
ATOM 783 N N . GLY A 1 97 ? 12.728 -11.674 -21.788 1.00 88.00 97 GLY A N 1
ATOM 784 C CA . GLY A 1 97 ? 12.482 -13.051 -22.225 1.00 88.00 97 GLY A CA 1
ATOM 785 C C . GLY A 1 97 ? 12.335 -14.014 -21.044 1.00 88.00 97 GLY A C 1
ATOM 786 O O . GLY A 1 97 ? 11.355 -14.747 -20.964 1.00 88.00 97 GLY A O 1
ATOM 787 N N . ALA A 1 98 ? 13.246 -13.937 -20.070 1.00 89.25 98 ALA A N 1
ATOM 788 C CA . ALA A 1 98 ? 13.198 -14.784 -18.879 1.00 89.25 98 ALA A CA 1
ATOM 789 C C . ALA A 1 98 ? 11.939 -14.560 -18.018 1.00 89.25 98 ALA A C 1
ATOM 791 O O . ALA A 1 98 ? 11.395 -15.519 -17.474 1.00 89.25 98 ALA A O 1
ATOM 792 N N . ILE A 1 99 ? 11.458 -13.316 -17.901 1.00 87.19 99 ILE A N 1
ATOM 793 C CA . ILE A 1 99 ? 10.207 -13.010 -17.189 1.00 87.19 99 ILE A CA 1
ATOM 794 C C . ILE A 1 99 ? 9.011 -13.616 -17.931 1.00 87.19 99 ILE A C 1
ATOM 796 O O . ILE A 1 99 ? 8.160 -14.242 -17.301 1.00 87.19 99 ILE A O 1
ATOM 800 N N . ALA A 1 100 ? 8.951 -13.458 -19.255 1.00 81.94 100 ALA A N 1
ATOM 801 C CA . ALA A 1 100 ? 7.860 -13.981 -20.077 1.00 81.94 100 ALA A CA 1
ATOM 802 C C . ALA A 1 100 ? 7.755 -15.514 -20.020 1.00 81.94 100 ALA A C 1
ATOM 804 O O . ALA A 1 100 ? 6.647 -16.037 -19.986 1.00 81.94 100 ALA A O 1
ATOM 805 N N . ASP A 1 101 ? 8.888 -16.213 -19.939 1.00 81.88 101 ASP A N 1
ATOM 806 C CA . ASP A 1 101 ? 8.940 -17.677 -19.832 1.00 81.88 101 ASP A CA 1
ATOM 807 C C . ASP A 1 101 ? 8.585 -18.201 -18.423 1.00 81.88 101 ASP A C 1
ATOM 809 O O . ASP A 1 101 ? 8.424 -19.407 -18.228 1.00 81.88 101 ASP A O 1
ATOM 813 N N . SER A 1 102 ? 8.484 -17.312 -17.429 1.00 73.00 102 SER A N 1
ATOM 814 C CA . SER A 1 102 ? 8.191 -17.651 -16.027 1.00 73.00 102 SER A CA 1
ATOM 815 C C . SER A 1 102 ? 6.718 -17.485 -15.614 1.00 73.00 102 SER A C 1
ATOM 817 O O . SER A 1 102 ? 6.383 -17.775 -14.462 1.00 73.00 102 SER A O 1
ATOM 819 N N . LEU A 1 103 ? 5.856 -17.027 -16.533 1.00 58.50 103 LEU A N 1
ATOM 820 C CA . LEU A 1 103 ? 4.408 -16.816 -16.361 1.00 58.50 103 LEU A CA 1
ATOM 821 C C . LEU A 1 103 ? 3.589 -17.947 -16.997 1.00 58.50 103 LEU A C 1
ATOM 823 O O . LEU A 1 103 ? 2.535 -18.286 -16.412 1.00 58.50 103 LEU A O 1
#

Secondary structure (DSSP, 8-state):
--EEEEEEEEEEEEE------S--SSTT-HHHHHHHHHHHHTS-GGGSEEEEEEEEEEEEEEEPTT--HHHHHHHHTT--HHHHHH--HHHHHHHHHHHHTT-

Organism: NCBI:txid1348973

Radius of gyration: 23.57 Å; chains: 1; bounding box: 45×30×60 Å

Sequence (103 aa):
MKKFEVELSITKTFTTKVIIEGDFQDMKDPAIKSAAEQVADNMDHERWDYNDTVFEIYSLKELPEHFSADHIHLLRAGYSLSMVKSFSKEDVEAQIGAIADSL